Protein AF-A0A8K0KRJ8-F1 (afdb_monomer)

Nearest PDB structures (foldseek):
  1en7-assembly1_B  TM=8.004E-01  e=6.376E-01  Tequatrovirus T4
  2qnf-assembly1_B  TM=7.950E-01  e=1.538E+00  Tequatrovirus T4
  2ld7-assembly1_A  TM=7.366E-01  e=4.775E+00  Mus musculus
  3jbo-assembly1_Z  TM=3.673E-01  e=5.415E+00  Plasmodium falciparum 3D7

Organism: Ladona fulva (NCBI:txid123851)

Sequence (152 aa):
MGHTTLKLWQDCYIKSSKQAMLEGLSIDLKRPTGRGPRFVILSAGSDQGFVENARLVYPAKKHTDGDLRNGLNPNFHPTSRKTVFIMDNASYHSGKPEKIPISSSKKEEIKIWLTSKGIEYPEKSLKIKLIKINDSVWSKYTTYEVDEKANE

Secondary structure (DSSP, 8-state):
-----------SS---HHHHHHTTPPP------S-S--EEEE--EETTEEPTT--EEEEPPTT-TTHHHHH--GGGSPPSS---------TTT---SS----TTS-HHHHHHHHHHTT----TT--HHHHHHHHHHHHHHH---HHHHHHH-

Structure (mmCIF, N/CA/C/O backbone):
data_AF-A0A8K0KRJ8-F1
#
_entry.id   AF-A0A8K0KRJ8-F1
#
loop_
_atom_site.group_PDB
_atom_site.id
_atom_site.type_symbol
_atom_site.label_atom_id
_atom_site.label_alt_id
_atom_site.label_comp_id
_atom_site.label_asym_id
_atom_site.label_entity_id
_atom_site.label_seq_id
_atom_site.pdbx_PDB_ins_code
_atom_site.Cartn_x
_atom_site.Cartn_y
_atom_site.Cartn_z
_atom_site.occupancy
_atom_site.B_iso_or_equiv
_atom_site.auth_seq_id
_atom_site.auth_comp_id
_atom_site.auth_asym_id
_atom_site.auth_atom_id
_atom_site.pdbx_PDB_model_num
ATOM 1 N N . MET A 1 1 ? 19.271 5.702 10.538 1.00 33.78 1 MET A N 1
ATOM 2 C CA . MET A 1 1 ? 19.499 4.242 10.501 1.00 33.78 1 MET A CA 1
ATOM 3 C C . MET A 1 1 ? 18.215 3.590 10.021 1.00 33.78 1 MET A C 1
ATOM 5 O O . MET A 1 1 ? 17.180 3.879 10.598 1.00 33.78 1 MET A O 1
ATOM 9 N N . GLY A 1 2 ? 18.253 2.805 8.945 1.00 32.72 2 GLY A N 1
ATOM 10 C CA . GLY A 1 2 ? 17.089 2.076 8.437 1.00 32.72 2 GLY A CA 1
ATOM 11 C C . GLY A 1 2 ? 17.508 0.646 8.134 1.00 32.72 2 GLY A C 1
ATOM 12 O O . GLY A 1 2 ? 18.305 0.423 7.227 1.00 32.72 2 GLY A O 1
ATOM 13 N N . HIS A 1 3 ? 17.035 -0.299 8.942 1.00 41.41 3 HIS A N 1
ATOM 14 C CA . HIS A 1 3 ? 17.172 -1.725 8.674 1.00 41.41 3 HIS A CA 1
ATOM 15 C C . HIS A 1 3 ? 16.084 -2.127 7.678 1.00 41.41 3 HIS A C 1
ATOM 17 O O . HIS A 1 3 ? 14.910 -2.165 8.035 1.00 41.41 3 HIS A O 1
ATOM 23 N N . THR A 1 4 ? 16.464 -2.429 6.437 1.00 38.03 4 THR A N 1
ATOM 24 C CA . THR A 1 4 ? 15.580 -3.123 5.493 1.00 38.03 4 THR A CA 1
ATOM 25 C C . THR A 1 4 ? 15.857 -4.621 5.585 1.00 38.03 4 THR A C 1
ATOM 27 O O . THR A 1 4 ? 17.013 -5.052 5.545 1.00 38.03 4 THR A O 1
ATOM 30 N N . THR A 1 5 ? 14.795 -5.403 5.752 1.00 45.59 5 THR A N 1
ATOM 31 C CA . THR A 1 5 ? 14.808 -6.861 5.868 1.00 45.59 5 THR A CA 1
ATOM 32 C C . THR A 1 5 ? 15.290 -7.513 4.569 1.00 45.59 5 THR A C 1
ATOM 34 O O . THR A 1 5 ? 14.828 -7.217 3.471 1.00 45.59 5 THR A O 1
ATOM 37 N N . LEU A 1 6 ? 16.282 -8.388 4.717 1.00 44.59 6 LEU A N 1
ATOM 38 C CA . LEU A 1 6 ? 16.973 -9.121 3.661 1.00 44.59 6 LEU A CA 1
ATOM 39 C C . LEU A 1 6 ? 16.097 -10.259 3.119 1.00 44.59 6 LEU A C 1
ATOM 41 O O . LEU A 1 6 ? 16.009 -11.318 3.733 1.00 44.59 6 LEU A O 1
ATOM 45 N N . LYS A 1 7 ? 15.511 -10.074 1.939 1.00 45.53 7 LYS A N 1
ATOM 46 C CA . LYS A 1 7 ? 15.253 -11.179 1.010 1.00 45.53 7 LYS A CA 1
ATOM 47 C C . LYS A 1 7 ? 15.824 -10.768 -0.338 1.00 45.53 7 LYS A C 1
ATOM 49 O O . LYS A 1 7 ? 15.221 -9.984 -1.058 1.00 45.53 7 LYS A O 1
ATOM 54 N N . LEU A 1 8 ? 17.038 -11.230 -0.613 1.00 50.31 8 LEU A N 1
ATOM 55 C CA . LEU A 1 8 ? 17.686 -11.096 -1.910 1.00 50.31 8 LEU A CA 1
ATOM 56 C C . LEU A 1 8 ? 17.826 -12.495 -2.489 1.00 50.31 8 LEU A C 1
ATOM 58 O O . LEU A 1 8 ? 18.148 -13.436 -1.763 1.00 50.31 8 LEU A O 1
ATOM 62 N N . TRP A 1 9 ? 17.584 -12.612 -3.788 1.00 50.22 9 TRP A N 1
ATOM 63 C CA . TRP A 1 9 ? 18.088 -13.741 -4.545 1.00 50.22 9 TRP A CA 1
ATOM 64 C C . TRP A 1 9 ? 19.614 -13.622 -4.542 1.00 50.22 9 TRP A C 1
ATOM 66 O O . TRP A 1 9 ? 20.156 -12.579 -4.905 1.00 50.22 9 TRP A O 1
ATOM 76 N N . GLN A 1 10 ? 20.283 -14.636 -4.008 1.00 53.56 10 GLN A N 1
ATOM 77 C CA . GLN A 1 10 ? 21.733 -14.725 -3.968 1.00 53.56 10 GLN A CA 1
ATOM 78 C C . GLN A 1 10 ? 22.109 -15.902 -4.854 1.00 53.56 10 GLN A C 1
ATOM 80 O O . GLN A 1 10 ? 21.656 -17.019 -4.597 1.00 53.56 10 GLN A O 1
ATOM 85 N N . ASP A 1 11 ? 22.900 -15.647 -5.893 1.00 57.34 11 ASP A N 1
ATOM 86 C CA . ASP A 1 11 ? 23.466 -16.724 -6.690 1.00 57.34 11 ASP A CA 1
ATOM 87 C C . ASP A 1 11 ? 24.400 -17.564 -5.801 1.00 57.34 11 ASP A C 1
ATOM 89 O O . ASP A 1 11 ? 25.371 -17.062 -5.228 1.00 57.34 11 ASP A O 1
ATOM 93 N N . CYS A 1 12 ? 24.066 -18.844 -5.636 1.00 65.56 12 CYS A N 1
ATOM 94 C CA . CYS A 1 12 ? 24.835 -19.799 -4.840 1.00 65.56 12 CYS A CA 1
ATOM 95 C C . CYS A 1 12 ? 25.853 -20.588 -5.680 1.00 65.56 12 CYS A C 1
ATOM 97 O O . CYS A 1 12 ? 26.630 -21.361 -5.113 1.00 65.56 12 CYS A O 1
ATOM 99 N N . TYR A 1 13 ? 25.839 -20.444 -7.009 1.00 68.38 13 TYR A N 1
ATOM 100 C CA . TYR A 1 13 ? 26.690 -21.216 -7.914 1.00 68.38 13 TYR A CA 1
ATOM 101 C C . TYR A 1 13 ? 28.080 -20.596 -8.074 1.00 68.38 13 TYR A C 1
ATOM 103 O O . TYR A 1 13 ? 29.079 -21.318 -8.097 1.00 68.38 13 TYR A O 1
ATOM 111 N N . ILE A 1 14 ? 28.171 -19.266 -8.104 1.00 70.56 14 ILE A N 1
ATOM 112 C CA . ILE A 1 14 ? 29.441 -18.549 -8.250 1.00 70.56 14 ILE A CA 1
ATOM 113 C C . ILE A 1 14 ? 30.053 -18.289 -6.870 1.00 70.56 14 ILE A C 1
ATOM 115 O O . ILE A 1 14 ? 29.583 -17.453 -6.100 1.00 70.56 14 ILE A O 1
ATOM 119 N N . LYS A 1 15 ? 31.158 -18.974 -6.550 1.00 74.62 15 LYS A N 1
ATOM 120 C CA . LYS A 1 15 ? 31.776 -18.902 -5.211 1.00 74.62 15 LYS A CA 1
ATOM 121 C C . LYS A 1 15 ? 32.780 -17.763 -5.043 1.00 74.62 15 LYS A C 1
ATOM 123 O O . LYS A 1 15 ? 33.180 -17.465 -3.919 1.00 74.62 15 LYS A O 1
ATOM 128 N N . SER A 1 16 ? 33.236 -17.140 -6.132 1.00 73.38 16 SER A N 1
ATOM 129 C CA . SER A 1 16 ? 34.174 -16.012 -6.068 1.00 73.38 16 SER A CA 1
ATOM 130 C C . SER A 1 16 ? 34.213 -15.182 -7.352 1.00 73.38 16 SER A C 1
ATOM 132 O O . SER A 1 16 ? 33.942 -15.679 -8.443 1.00 73.38 16 SER A O 1
ATOM 134 N N . SER A 1 17 ? 34.675 -13.933 -7.233 1.00 67.06 17 SER A N 1
ATOM 135 C CA . SER A 1 17 ? 34.940 -13.042 -8.373 1.00 67.06 17 SER A CA 1
ATOM 136 C C . SER A 1 17 ? 35.932 -13.611 -9.380 1.00 67.06 17 SER A C 1
ATOM 138 O O . SER A 1 17 ? 35.793 -13.385 -10.577 1.00 67.06 17 SER A O 1
ATOM 140 N N . LYS A 1 18 ? 36.921 -14.373 -8.902 1.00 76.44 18 LYS A N 1
ATOM 141 C CA . LYS A 1 18 ? 37.932 -14.998 -9.757 1.00 76.44 18 LYS A CA 1
ATOM 142 C C . LYS A 1 18 ? 37.336 -16.129 -10.598 1.00 76.44 18 LYS A C 1
ATOM 144 O O . LYS A 1 18 ? 37.686 -16.247 -11.764 1.00 76.44 18 LYS A O 1
ATOM 149 N N . GLN A 1 19 ? 36.434 -16.922 -10.016 1.00 78.88 19 GLN A N 1
ATOM 150 C CA . GLN A 1 19 ? 35.730 -17.991 -10.726 1.00 78.88 19 GLN A CA 1
ATOM 151 C C . GLN A 1 19 ? 34.821 -17.418 -11.820 1.00 78.88 19 GLN A C 1
ATOM 153 O O . GLN A 1 19 ? 34.943 -17.816 -12.970 1.00 78.88 19 GLN A O 1
ATOM 158 N N . ALA A 1 20 ? 34.002 -16.416 -11.492 1.00 73.44 20 ALA A N 1
ATOM 159 C CA . ALA A 1 20 ? 33.161 -15.732 -12.475 1.00 73.44 20 ALA A CA 1
ATOM 160 C C . ALA A 1 20 ? 33.968 -15.129 -13.634 1.00 73.44 20 ALA A C 1
ATOM 162 O O . ALA A 1 20 ? 33.610 -15.316 -14.789 1.00 73.44 20 ALA A O 1
ATOM 163 N N . MET A 1 21 ? 35.096 -14.472 -13.340 1.00 73.88 21 MET A N 1
ATOM 164 C CA . MET A 1 21 ? 35.969 -13.909 -14.375 1.00 73.88 21 MET A CA 1
ATOM 165 C C . MET A 1 21 ? 36.535 -14.984 -15.315 1.00 73.88 21 MET A C 1
ATOM 167 O O . MET A 1 21 ? 36.616 -14.756 -16.518 1.00 73.88 21 MET A O 1
ATOM 171 N N . LEU A 1 22 ? 36.922 -16.146 -14.779 1.00 80.44 22 LEU A N 1
ATOM 172 C CA . LEU A 1 22 ? 37.433 -17.271 -15.570 1.00 80.44 22 LEU A CA 1
ATOM 173 C C . LEU A 1 22 ? 36.341 -17.935 -16.418 1.00 80.44 22 LEU A C 1
ATOM 175 O O . LEU A 1 22 ? 36.623 -18.383 -17.523 1.00 80.44 22 LEU A O 1
ATOM 179 N N . GLU A 1 23 ? 35.109 -17.974 -15.916 1.00 80.81 23 GLU A N 1
ATOM 180 C CA . GLU A 1 23 ? 33.947 -18.541 -16.609 1.00 80.81 23 GLU A CA 1
ATOM 181 C C . GLU A 1 23 ? 33.261 -17.530 -17.554 1.00 80.81 23 GLU A C 1
ATOM 183 O O . GLU A 1 23 ? 32.262 -17.855 -18.189 1.00 80.81 23 GLU A O 1
ATOM 188 N N . GLY A 1 24 ? 33.790 -16.303 -17.674 1.00 71.25 24 GLY A N 1
ATOM 189 C CA . GLY A 1 24 ? 33.217 -15.245 -18.517 1.00 71.25 24 GLY A CA 1
ATOM 190 C C . GLY A 1 24 ? 31.881 -14.692 -18.007 1.00 71.25 24 GLY A C 1
ATOM 191 O O . GLY A 1 24 ? 31.149 -14.045 -18.753 1.00 71.25 24 GLY A O 1
ATOM 192 N N . LEU A 1 25 ? 31.555 -14.943 -16.740 1.00 67.38 25 LEU A N 1
ATOM 193 C CA . LEU A 1 25 ? 30.330 -14.511 -16.082 1.00 67.38 25 LEU A CA 1
ATOM 194 C C . LEU A 1 25 ? 30.553 -13.155 -15.404 1.00 67.38 25 LEU A C 1
ATOM 196 O O . LEU A 1 25 ? 31.585 -12.908 -14.774 1.00 67.38 25 LEU A O 1
ATOM 200 N N . SER A 1 26 ? 29.573 -12.257 -15.486 1.00 60.75 26 SER A N 1
ATOM 201 C CA . SER A 1 26 ? 29.592 -11.048 -14.664 1.00 60.75 26 SER A CA 1
ATOM 202 C C . SER A 1 26 ? 29.238 -11.421 -13.229 1.00 60.75 26 SER A C 1
ATOM 204 O O . SER A 1 26 ? 28.156 -11.950 -12.987 1.00 60.75 26 SER A O 1
ATOM 206 N N . ILE A 1 27 ? 30.109 -11.111 -12.267 1.00 59.66 27 ILE A N 1
ATOM 207 C CA . ILE A 1 27 ? 29.681 -11.095 -10.867 1.00 59.66 27 ILE A CA 1
ATOM 208 C C . ILE A 1 27 ? 28.605 -10.036 -10.680 1.00 59.66 27 ILE A C 1
ATOM 210 O O . ILE A 1 27 ? 28.734 -8.924 -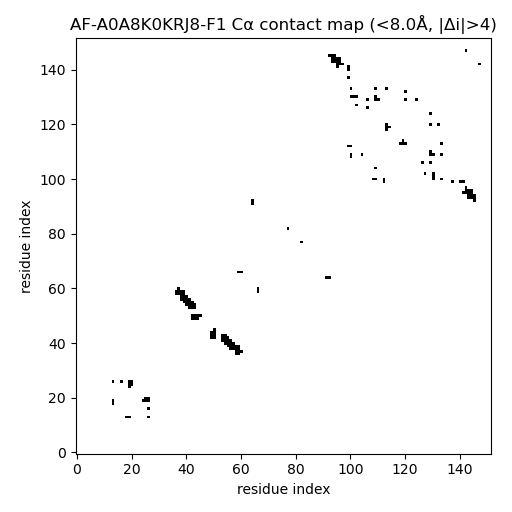11.200 1.00 59.66 27 ILE A O 1
ATOM 214 N N . ASP A 1 28 ? 27.568 -10.398 -9.932 1.00 56.62 28 ASP A N 1
ATOM 215 C CA . ASP A 1 28 ? 26.448 -9.520 -9.630 1.00 56.62 28 ASP A CA 1
ATOM 216 C C . ASP A 1 28 ? 26.898 -8.116 -9.212 1.00 56.62 28 ASP A C 1
ATOM 218 O O . 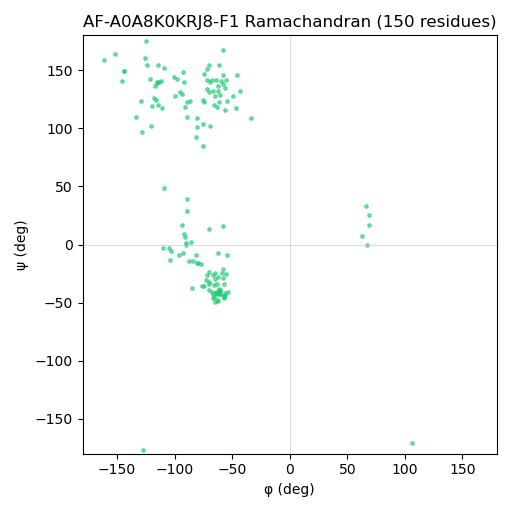ASP A 1 28 ? 27.920 -7.903 -8.543 1.00 56.62 28 ASP A O 1
ATOM 222 N N . LEU A 1 29 ? 26.081 -7.139 -9.603 1.00 53.91 2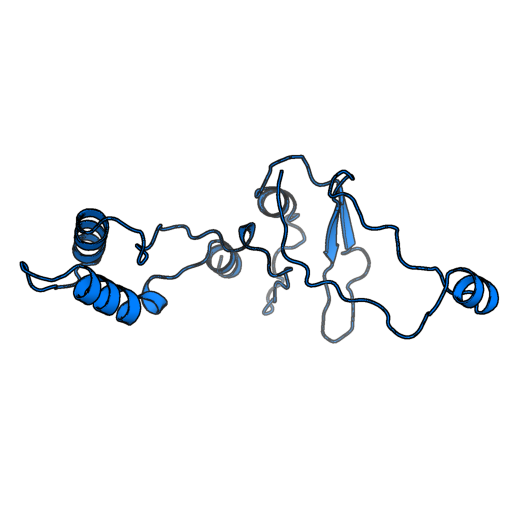9 LEU A N 1
ATOM 223 C CA . LEU A 1 29 ? 26.237 -5.740 -9.230 1.00 53.91 29 LEU A CA 1
ATOM 224 C C . LEU A 1 29 ? 26.438 -5.622 -7.712 1.00 53.91 29 LEU A C 1
ATOM 226 O O . LEU A 1 29 ? 25.637 -6.123 -6.919 1.00 53.91 29 LEU A O 1
ATOM 230 N N . LYS A 1 30 ? 27.501 -4.911 -7.301 1.00 54.53 30 LYS A N 1
ATOM 231 C CA . LYS A 1 30 ? 27.726 -4.522 -5.898 1.00 54.53 30 LYS A CA 1
ATOM 232 C C . LYS A 1 30 ? 26.409 -4.036 -5.301 1.00 54.53 30 LYS A C 1
ATOM 234 O O . LYS A 1 30 ? 25.761 -3.179 -5.902 1.00 54.53 30 LYS A O 1
ATOM 239 N N . ARG A 1 31 ? 26.069 -4.546 -4.108 1.00 53.88 31 ARG A N 1
ATOM 240 C CA . ARG A 1 31 ? 24.868 -4.192 -3.335 1.00 53.88 31 ARG A CA 1
ATOM 241 C C . ARG A 1 31 ? 24.518 -2.714 -3.553 1.00 53.88 31 ARG A C 1
ATOM 243 O O . ARG A 1 31 ? 25.248 -1.856 -3.042 1.00 53.88 31 ARG A O 1
ATOM 250 N N . PRO A 1 32 ? 23.435 -2.390 -4.277 1.00 52.72 32 PRO A N 1
ATOM 251 C CA . PRO A 1 32 ? 23.047 -1.005 -4.434 1.00 52.72 32 PRO A CA 1
ATOM 252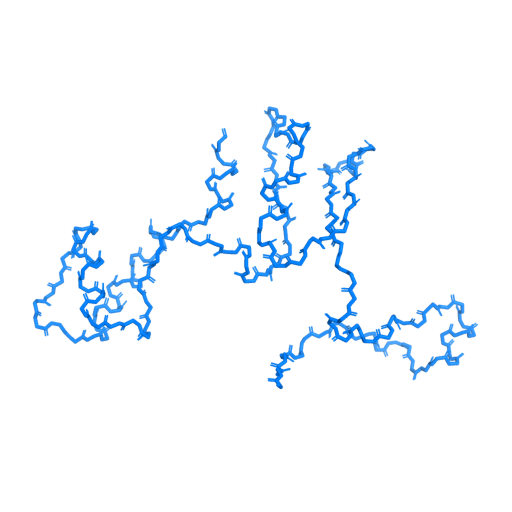 C C . PRO A 1 32 ? 22.733 -0.469 -3.039 1.00 52.72 32 PRO A C 1
ATOM 254 O O . PRO A 1 32 ? 21.902 -1.007 -2.311 1.00 52.72 32 PRO A O 1
ATOM 257 N N . THR A 1 33 ? 23.422 0.591 -2.627 1.00 53.06 33 THR A N 1
ATOM 258 C CA . THR A 1 33 ? 23.317 1.188 -1.282 1.00 53.06 33 THR A CA 1
ATOM 259 C C . THR A 1 33 ? 21.976 1.901 -1.045 1.00 53.06 33 THR A C 1
ATOM 261 O O . THR A 1 33 ? 21.846 2.695 -0.116 1.00 53.06 33 THR A O 1
ATOM 264 N N . GLY A 1 34 ? 20.987 1.682 -1.921 1.00 55.00 34 GLY A N 1
ATOM 265 C CA . GLY A 1 34 ? 19.758 2.469 -2.035 1.00 55.00 34 GLY A CA 1
ATOM 266 C C . GLY A 1 34 ? 19.983 3.904 -2.534 1.00 55.00 34 GLY A C 1
ATOM 267 O O . GLY A 1 34 ? 19.015 4.653 -2.670 1.00 55.00 34 GLY A O 1
ATOM 268 N N . ARG A 1 35 ? 21.242 4.289 -2.806 1.00 57.28 35 ARG A N 1
ATOM 269 C CA . ARG A 1 35 ? 21.689 5.636 -3.201 1.00 57.28 35 ARG A CA 1
ATOM 270 C C . ARG A 1 35 ? 22.132 5.690 -4.669 1.00 57.28 35 ARG A C 1
ATOM 272 O O . ARG A 1 35 ? 23.213 6.178 -4.974 1.00 57.28 35 ARG A O 1
ATOM 279 N N . GLY A 1 36 ? 21.312 5.157 -5.566 1.00 63.81 36 GLY A N 1
ATOM 280 C CA . GLY A 1 36 ? 21.494 5.286 -7.013 1.00 63.81 36 GLY A CA 1
ATOM 281 C C . GLY A 1 36 ? 20.233 5.850 -7.667 1.00 63.81 36 GLY A C 1
ATOM 282 O O . GLY A 1 36 ? 19.164 5.806 -7.044 1.00 63.81 36 GLY A O 1
ATOM 283 N N . PRO A 1 37 ? 20.334 6.395 -8.891 1.00 66.75 37 PRO A N 1
ATOM 284 C CA . PRO A 1 37 ? 19.152 6.705 -9.683 1.00 66.75 37 PRO A CA 1
ATOM 285 C C . PRO A 1 37 ? 18.316 5.430 -9.851 1.00 66.75 37 PRO A C 1
ATOM 287 O O . PRO A 1 37 ? 18.851 4.351 -10.101 1.00 66.75 37 PRO A O 1
ATOM 290 N N . ARG A 1 38 ? 17.004 5.551 -9.656 1.00 72.88 38 ARG A N 1
ATOM 291 C CA . ARG A 1 38 ? 16.045 4.482 -9.949 1.00 72.88 38 ARG A CA 1
ATOM 292 C C . ARG A 1 38 ? 15.538 4.692 -11.369 1.00 72.88 38 ARG A C 1
ATOM 294 O O . ARG A 1 38 ? 15.450 5.834 -11.807 1.00 72.88 38 ARG A O 1
ATOM 301 N N . PHE A 1 39 ? 15.205 3.617 -12.067 1.00 75.94 39 PHE A N 1
ATOM 302 C CA . PHE A 1 39 ? 14.587 3.673 -13.389 1.00 75.94 39 PHE A CA 1
ATOM 303 C C . PHE A 1 39 ? 13.253 2.944 -13.341 1.00 75.94 39 PHE A C 1
ATOM 305 O O . PHE A 1 39 ? 13.140 1.917 -12.673 1.00 75.94 39 PHE A O 1
ATOM 312 N N . VAL A 1 40 ? 12.267 3.475 -14.053 1.00 74.62 40 VAL A N 1
ATOM 313 C CA . VAL A 1 40 ? 11.026 2.771 -14.360 1.00 74.62 40 VAL A CA 1
ATOM 314 C C . VAL A 1 40 ? 11.195 2.137 -15.732 1.00 74.62 40 VAL A C 1
ATOM 316 O O . VAL A 1 40 ? 11.646 2.793 -16.673 1.00 74.62 40 VAL A O 1
ATOM 319 N N . ILE A 1 41 ? 10.864 0.853 -15.826 1.00 78.88 41 ILE A N 1
ATOM 320 C CA . ILE A 1 41 ? 10.864 0.092 -17.072 1.00 78.88 41 ILE A CA 1
ATOM 321 C C . ILE A 1 41 ? 9.437 -0.398 -17.289 1.00 78.88 41 ILE A C 1
ATOM 323 O O . ILE A 1 41 ? 8.911 -1.144 -16.470 1.00 78.88 41 ILE A O 1
ATOM 327 N N . LEU A 1 42 ? 8.831 0.011 -18.398 1.00 78.44 42 LEU A N 1
ATOM 328 C CA . LEU A 1 42 ? 7.534 -0.464 -18.863 1.00 78.44 42 LEU A CA 1
ATOM 329 C C . LEU A 1 42 ? 7.735 -1.195 -20.192 1.00 78.44 42 LEU A C 1
ATOM 331 O O . LEU A 1 42 ? 8.540 -0.788 -21.031 1.00 78.44 42 LEU A O 1
ATOM 335 N N . SER A 1 43 ? 7.044 -2.310 -20.382 1.00 79.69 43 SER A N 1
ATOM 336 C CA . SER A 1 43 ? 7.059 -3.077 -21.629 1.00 79.69 43 SER A CA 1
ATOM 337 C C . SER A 1 43 ? 5.679 -3.683 -21.851 1.00 79.69 43 SER A C 1
ATOM 339 O O . SER A 1 43 ? 5.051 -4.124 -20.892 1.00 79.69 43 SER A O 1
ATOM 341 N N . ALA A 1 44 ? 5.212 -3.705 -23.098 1.00 78.25 44 ALA A N 1
ATOM 342 C CA . ALA A 1 44 ? 4.006 -4.436 -23.479 1.00 78.25 44 ALA A CA 1
ATOM 343 C C . ALA A 1 44 ? 4.383 -5.788 -24.086 1.00 78.25 44 ALA A C 1
ATOM 345 O O . ALA A 1 44 ? 5.355 -5.885 -24.837 1.00 78.25 44 ALA A O 1
ATOM 346 N N . GLY A 1 45 ? 3.597 -6.820 -23.799 1.00 77.38 45 GLY A N 1
ATOM 347 C CA . GLY A 1 45 ? 3.769 -8.143 -24.385 1.00 77.38 45 GLY A CA 1
ATOM 348 C C . GLY A 1 45 ? 2.455 -8.905 -24.471 1.00 77.38 45 GLY A C 1
ATOM 349 O O . GLY A 1 45 ? 1.466 -8.544 -23.835 1.00 77.38 45 GLY A O 1
ATOM 350 N N . SER A 1 46 ? 2.466 -9.952 -25.284 1.00 78.00 46 SER A N 1
ATOM 351 C CA . SER A 1 46 ? 1.384 -10.919 -25.457 1.00 78.00 46 SER A CA 1
ATOM 352 C C . SER A 1 46 ? 1.924 -12.340 -25.270 1.00 78.00 46 SER A C 1
ATOM 354 O O . SER A 1 46 ? 3.108 -12.536 -24.990 1.00 78.00 46 SER A O 1
ATOM 356 N N . ASP A 1 47 ? 1.070 -13.338 -25.469 1.00 79.69 47 ASP A N 1
ATOM 357 C CA . ASP A 1 47 ? 1.465 -14.744 -25.584 1.00 79.69 47 ASP A CA 1
ATOM 358 C C . ASP A 1 47 ? 2.478 -14.996 -26.720 1.00 79.69 47 ASP A C 1
ATOM 360 O O . ASP A 1 47 ? 3.228 -15.965 -26.665 1.00 79.69 47 ASP A O 1
ATOM 364 N N . GLN A 1 48 ? 2.551 -14.095 -27.706 1.00 78.88 48 GLN A N 1
ATOM 365 C CA . GLN A 1 48 ? 3.502 -14.139 -28.823 1.00 78.88 48 GLN A CA 1
ATOM 366 C C . GLN A 1 48 ? 4.818 -13.382 -28.551 1.00 78.88 48 GLN A C 1
ATOM 368 O O . GLN A 1 48 ? 5.650 -13.240 -29.445 1.00 78.88 48 GLN A O 1
ATOM 373 N N . GLY A 1 49 ? 5.025 -12.888 -27.326 1.00 79.25 49 GLY A N 1
ATOM 374 C CA . GLY A 1 49 ? 6.228 -12.154 -26.925 1.00 79.25 49 GLY A CA 1
ATOM 375 C C . GLY A 1 49 ? 6.017 -10.646 -26.766 1.00 79.25 49 GLY A C 1
ATOM 376 O O . GLY A 1 49 ? 4.888 -10.147 -26.748 1.00 79.25 49 GLY A O 1
ATOM 377 N N . PHE A 1 50 ? 7.120 -9.914 -26.586 1.00 79.62 50 PHE A N 1
ATOM 378 C CA . PHE A 1 50 ? 7.098 -8.463 -26.380 1.00 79.62 50 PHE A CA 1
ATOM 379 C C . PHE A 1 50 ? 6.747 -7.712 -27.664 1.00 79.62 50 PHE A C 1
ATOM 381 O O . PHE A 1 50 ? 7.211 -8.056 -28.748 1.00 79.62 50 PHE A O 1
ATOM 388 N N . VAL A 1 51 ? 5.958 -6.649 -27.522 1.00 79.81 51 VAL A N 1
ATOM 389 C CA . VAL A 1 51 ? 5.617 -5.760 -28.631 1.00 79.81 51 VAL A CA 1
ATOM 390 C C . VAL A 1 51 ? 6.822 -4.878 -28.944 1.00 79.81 51 VAL A C 1
ATOM 392 O O . VAL A 1 51 ? 7.352 -4.178 -28.074 1.00 79.81 51 VAL A O 1
ATOM 395 N N . GLU A 1 52 ? 7.262 -4.915 -30.197 1.00 74.94 52 GLU A N 1
ATOM 396 C CA . GLU A 1 52 ? 8.357 -4.082 -30.677 1.00 74.94 52 GLU A CA 1
ATOM 397 C C . GLU A 1 52 ? 8.014 -2.592 -30.506 1.00 74.94 52 GLU A C 1
ATOM 399 O O . GLU A 1 52 ? 6.871 -2.177 -30.688 1.00 74.94 52 GLU A O 1
ATOM 404 N N . ASN A 1 53 ? 8.995 -1.778 -30.108 1.00 74.31 53 ASN A N 1
ATOM 405 C CA . ASN A 1 53 ? 8.837 -0.345 -29.809 1.00 74.31 53 ASN A CA 1
ATOM 406 C C . ASN A 1 53 ? 7.889 0.011 -28.643 1.00 74.31 53 ASN A C 1
ATOM 408 O O . ASN A 1 53 ? 7.674 1.191 -28.377 1.00 74.31 53 ASN A O 1
ATOM 412 N N . ALA A 1 54 ? 7.383 -0.967 -27.885 1.00 72.75 54 ALA A N 1
ATOM 413 C CA . ALA A 1 54 ? 6.557 -0.719 -26.698 1.00 72.75 54 ALA A CA 1
ATOM 414 C C . ALA A 1 54 ? 7.363 -0.645 -25.387 1.00 72.75 54 ALA A C 1
ATOM 416 O O . ALA A 1 54 ? 6.792 -0.647 -24.297 1.00 72.75 54 ALA A O 1
ATOM 417 N N . ARG A 1 55 ? 8.699 -0.614 -25.457 1.00 79.81 55 ARG A N 1
ATOM 418 C CA . ARG A 1 55 ? 9.556 -0.481 -24.276 1.00 79.81 55 ARG A CA 1
ATOM 419 C C . ARG A 1 55 ? 9.763 0.990 -23.934 1.00 79.81 55 ARG A C 1
ATOM 421 O O . ARG A 1 55 ? 10.310 1.742 -24.734 1.00 79.81 55 ARG A O 1
ATOM 428 N N . LEU A 1 56 ? 9.416 1.368 -22.710 1.00 76.56 56 LEU A N 1
ATOM 429 C CA . LEU A 1 56 ? 9.660 2.697 -22.162 1.00 76.56 56 LEU A CA 1
ATOM 430 C C . LEU A 1 56 ? 10.580 2.582 -20.942 1.00 76.56 56 LEU A C 1
ATOM 432 O O . LEU A 1 56 ? 10.302 1.827 -20.013 1.00 76.56 56 LEU A O 1
ATOM 436 N N . VAL A 1 57 ? 11.690 3.321 -20.952 1.00 81.12 57 VAL A N 1
ATOM 437 C CA . VAL A 1 57 ? 12.648 3.375 -19.839 1.00 81.12 57 VAL A CA 1
ATOM 438 C C . VAL A 1 57 ? 12.916 4.830 -19.501 1.00 81.12 57 VAL A C 1
ATOM 440 O O . VAL A 1 57 ? 13.344 5.591 -20.365 1.00 81.12 57 VAL A O 1
ATOM 443 N N . TYR A 1 58 ? 12.689 5.222 -18.252 1.00 76.12 58 TYR A N 1
ATOM 444 C CA . TYR A 1 58 ? 12.944 6.588 -17.799 1.00 76.12 58 TYR A CA 1
ATOM 445 C C . TYR A 1 58 ? 13.458 6.614 -16.357 1.00 76.12 58 TYR A C 1
ATOM 447 O O . TYR A 1 58 ? 13.138 5.722 -15.568 1.00 76.12 58 TYR A O 1
ATOM 455 N N . PRO A 1 59 ? 14.291 7.606 -15.991 1.00 74.56 59 PRO A N 1
ATOM 456 C CA . PRO A 1 59 ? 14.726 7.773 -14.612 1.00 74.56 59 PRO A CA 1
ATOM 457 C C . PRO A 1 59 ? 13.530 8.162 -13.734 1.00 74.56 59 PRO A C 1
ATOM 459 O O . PRO A 1 59 ? 12.785 9.085 -14.060 1.00 74.56 59 PRO A O 1
ATOM 462 N N . ALA A 1 60 ? 13.371 7.481 -12.603 1.00 69.88 60 ALA A N 1
ATOM 463 C CA . ALA A 1 60 ? 12.368 7.813 -11.604 1.00 69.88 60 ALA A CA 1
ATOM 464 C C . ALA A 1 60 ? 12.759 9.108 -10.878 1.00 69.88 60 ALA A C 1
ATOM 466 O O . ALA A 1 60 ? 13.906 9.283 -10.440 1.00 69.88 60 ALA A O 1
ATOM 467 N N . LYS A 1 61 ? 11.801 10.016 -10.715 1.00 67.06 61 LYS A N 1
ATOM 468 C CA . LYS A 1 61 ? 11.966 11.243 -9.941 1.00 67.06 61 LYS A CA 1
ATOM 469 C C . LYS A 1 61 ? 11.956 10.905 -8.447 1.00 67.06 61 LYS A C 1
ATOM 471 O O . LYS A 1 61 ? 11.313 9.964 -7.982 1.00 67.06 61 LYS A O 1
ATOM 476 N N . LYS A 1 62 ? 12.726 11.655 -7.649 1.00 53.06 62 LYS A N 1
ATOM 477 C CA . LYS A 1 62 ? 12.760 11.460 -6.189 1.00 53.06 62 LYS A CA 1
ATOM 478 C C . LYS A 1 62 ? 11.351 11.690 -5.614 1.00 53.06 62 LYS A C 1
ATOM 480 O O . LYS A 1 62 ? 10.767 12.739 -5.854 1.00 53.06 62 LYS A O 1
ATOM 485 N N . HIS A 1 63 ? 10.862 10.741 -4.814 1.00 48.09 63 HIS A N 1
ATOM 486 C CA . HIS A 1 63 ? 9.654 10.859 -3.978 1.00 48.09 63 HIS A CA 1
ATOM 487 C C . HIS A 1 63 ? 8.303 11.000 -4.691 1.00 48.09 63 HIS A C 1
ATOM 489 O O . HIS A 1 63 ? 7.403 11.636 -4.152 1.00 48.09 63 HIS A O 1
ATOM 495 N N . THR A 1 64 ? 8.109 10.394 -5.859 1.00 45.41 64 THR A N 1
ATOM 496 C CA . THR A 1 64 ? 6.777 10.371 -6.477 1.00 45.41 64 THR A CA 1
ATOM 497 C C . THR A 1 64 ? 6.295 8.941 -6.687 1.00 45.41 64 THR A C 1
ATOM 499 O O . THR A 1 64 ? 6.622 8.297 -7.675 1.00 45.41 64 THR A O 1
ATOM 502 N N . ASP A 1 65 ? 5.400 8.496 -5.798 1.00 46.75 65 ASP A N 1
ATOM 503 C CA . ASP A 1 65 ? 4.475 7.370 -6.033 1.00 46.75 65 ASP A CA 1
ATOM 504 C C . ASP A 1 65 ? 3.632 7.574 -7.322 1.00 46.75 65 ASP A C 1
ATOM 506 O O . ASP A 1 65 ? 2.940 6.675 -7.793 1.00 46.75 65 ASP A O 1
ATOM 510 N N . GLY A 1 66 ? 3.699 8.770 -7.923 1.00 44.31 66 GLY A N 1
ATOM 511 C CA . GLY A 1 66 ? 3.012 9.177 -9.145 1.00 44.31 66 GLY A CA 1
ATOM 512 C C . GLY A 1 66 ? 3.752 8.950 -10.469 1.00 44.31 66 GLY A C 1
ATOM 513 O O . GLY A 1 66 ? 3.194 9.303 -11.505 1.00 44.31 66 GLY A O 1
ATOM 514 N N . ASP A 1 67 ? 4.956 8.373 -10.497 1.00 48.41 67 ASP A N 1
ATOM 515 C CA . ASP A 1 67 ? 5.696 8.238 -11.768 1.00 48.41 67 ASP A CA 1
ATOM 516 C C . ASP A 1 67 ? 5.097 7.194 -12.725 1.00 48.41 67 ASP A C 1
ATOM 518 O O . ASP A 1 67 ? 5.210 7.352 -13.940 1.00 48.41 67 ASP A O 1
ATOM 522 N N . LEU A 1 68 ? 4.387 6.181 -12.217 1.00 49.97 68 LEU A N 1
ATOM 523 C CA . LEU A 1 68 ? 3.525 5.325 -13.048 1.00 49.97 68 LEU A CA 1
ATOM 524 C C . LEU A 1 68 ? 2.220 6.029 -13.431 1.00 49.97 68 LEU A C 1
ATOM 526 O O . LEU A 1 68 ? 1.743 5.873 -14.550 1.00 49.97 68 LEU A O 1
ATOM 530 N N . ARG A 1 69 ? 1.662 6.848 -12.527 1.00 48.81 69 ARG A N 1
ATOM 531 C CA . ARG A 1 69 ? 0.402 7.574 -12.762 1.00 48.81 69 ARG A CA 1
ATOM 532 C C . ARG A 1 69 ? 0.504 8.569 -13.921 1.00 48.81 69 ARG A C 1
ATOM 534 O O . ARG A 1 69 ? -0.485 8.752 -14.617 1.00 48.81 69 ARG A O 1
ATOM 541 N N . ASN A 1 70 ? 1.673 9.181 -14.116 1.00 48.94 70 ASN A N 1
ATOM 542 C CA . ASN A 1 70 ? 1.907 10.201 -15.145 1.00 48.94 70 ASN A CA 1
ATOM 543 C C . ASN A 1 70 ? 2.692 9.683 -16.364 1.00 48.94 70 ASN A C 1
ATOM 545 O O . ASN A 1 70 ? 2.789 10.389 -17.364 1.00 48.94 70 ASN A O 1
ATOM 549 N N . GLY A 1 71 ? 3.309 8.500 -16.263 1.00 47.12 71 GLY A N 1
ATOM 550 C CA . GLY A 1 71 ? 4.190 7.934 -17.292 1.00 47.12 71 GLY A CA 1
ATOM 551 C C . GL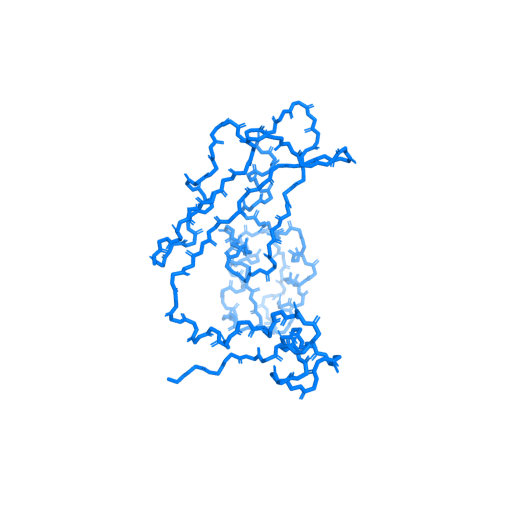Y A 1 71 ? 3.514 6.945 -18.243 1.00 47.12 71 GLY A C 1
ATOM 552 O O . GLY A 1 71 ? 4.122 6.551 -19.239 1.00 47.12 71 GLY A O 1
ATOM 553 N N . LEU A 1 72 ? 2.272 6.538 -17.960 1.00 52.88 72 LEU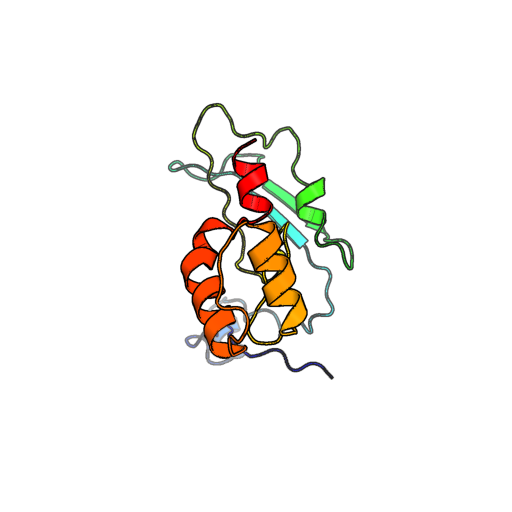 A N 1
ATOM 554 C CA . LEU A 1 72 ? 1.479 5.755 -18.903 1.00 52.88 72 LEU A CA 1
ATOM 555 C C . LEU A 1 72 ? 1.115 6.655 -20.084 1.00 52.88 72 LEU A C 1
ATOM 557 O O . LEU A 1 72 ? 0.241 7.515 -19.996 1.00 52.88 72 LEU A O 1
ATOM 561 N N . ASN A 1 73 ? 1.832 6.477 -21.192 1.00 50.19 73 ASN A N 1
ATOM 562 C CA . ASN A 1 73 ? 1.472 7.112 -22.449 1.00 50.19 73 ASN A CA 1
ATOM 563 C C . ASN A 1 73 ? 0.025 6.734 -22.811 1.00 50.19 73 ASN A C 1
ATOM 565 O O . ASN A 1 73 ? -0.329 5.563 -22.705 1.00 50.19 73 ASN A O 1
ATOM 569 N N . PRO A 1 74 ? -0.780 7.651 -23.365 1.00 49.31 74 PRO A N 1
ATOM 570 C CA . PRO A 1 74 ? -2.094 7.318 -23.920 1.00 49.31 74 PRO A CA 1
ATOM 571 C C . PRO A 1 74 ? -2.020 6.328 -25.103 1.00 49.31 74 PRO A C 1
ATOM 573 O O . PRO A 1 74 ? -3.034 5.814 -25.553 1.00 49.31 74 PRO A O 1
ATOM 576 N N . ASN A 1 75 ? -0.833 5.992 -25.608 1.00 47.56 75 ASN A N 1
ATOM 577 C CA . ASN A 1 75 ? -0.659 4.904 -26.580 1.00 47.56 75 ASN A CA 1
ATOM 578 C C . ASN A 1 75 ? -0.603 3.510 -25.925 1.00 47.56 75 ASN A C 1
ATOM 580 O O . ASN A 1 75 ? -0.620 2.504 -26.625 1.00 47.56 75 ASN A O 1
ATOM 584 N N . PHE A 1 76 ? -0.526 3.453 -24.594 1.00 52.72 76 PHE A N 1
ATOM 585 C CA . PHE A 1 76 ? -0.621 2.244 -23.775 1.00 52.72 76 PHE A CA 1
ATOM 586 C C . PHE A 1 76 ? -2.054 1.994 -23.285 1.00 52.72 76 PHE A C 1
ATOM 588 O O . PHE A 1 76 ? -2.252 1.226 -22.343 1.00 52.72 76 PHE A O 1
ATOM 595 N N . HIS A 1 77 ? -3.059 2.636 -23.893 1.00 51.47 77 HIS A N 1
ATOM 596 C CA . HIS A 1 77 ? -4.438 2.251 -23.632 1.00 51.47 77 HIS A CA 1
ATOM 597 C C . HIS A 1 77 ? -4.621 0.773 -23.986 1.00 51.47 77 HIS A C 1
ATOM 599 O O . HIS A 1 77 ? -4.110 0.323 -25.022 1.00 51.47 77 HIS A O 1
ATOM 605 N N . PRO A 1 78 ? -5.352 0.020 -23.151 1.00 50.97 78 PRO A N 1
ATOM 606 C CA . PRO A 1 78 ? -5.842 -1.286 -23.527 1.00 50.97 78 PRO A CA 1
ATOM 607 C C . PRO A 1 78 ? -6.457 -1.197 -24.918 1.00 50.97 78 PRO A C 1
ATOM 609 O O . PRO A 1 78 ? -7.417 -0.466 -25.162 1.00 50.97 78 PRO A O 1
ATOM 612 N N . THR A 1 79 ? -5.879 -1.933 -25.864 1.00 53.56 79 THR A N 1
ATOM 613 C CA . THR A 1 79 ? -6.618 -2.272 -27.078 1.00 53.56 79 THR A CA 1
ATOM 614 C C . THR A 1 79 ? -7.887 -3.016 -26.656 1.00 53.56 79 THR A C 1
ATOM 616 O O . THR A 1 79 ? -8.011 -3.442 -25.513 1.00 53.56 79 THR A O 1
ATOM 619 N N . SER A 1 80 ? -8.849 -3.200 -27.554 1.00 52.44 80 SER A N 1
ATOM 620 C CA . SER A 1 80 ? -10.157 -3.842 -27.311 1.00 52.44 80 SER A CA 1
ATOM 621 C C . SER A 1 80 ? -10.130 -5.295 -26.771 1.00 52.44 80 SER A C 1
ATOM 623 O O . SER A 1 80 ? -11.132 -6.007 -26.828 1.00 52.44 80 SER A O 1
ATOM 625 N N . ARG A 1 81 ? -8.989 -5.772 -26.263 1.00 56.31 81 ARG A N 1
ATOM 626 C CA . ARG A 1 81 ? -8.745 -7.074 -25.646 1.00 56.31 81 ARG A CA 1
ATOM 627 C C . ARG A 1 81 ? -8.402 -6.905 -24.164 1.00 56.31 81 ARG A C 1
ATOM 629 O O . ARG A 1 81 ? -7.853 -5.896 -23.747 1.00 56.31 81 ARG A O 1
ATOM 636 N N . LYS A 1 82 ? -8.674 -7.946 -23.376 1.00 62.28 82 LYS A N 1
ATOM 637 C CA . LYS A 1 82 ? -8.306 -8.015 -21.954 1.00 62.28 82 LYS A CA 1
ATOM 638 C C . LYS A 1 82 ? -6.794 -7.812 -21.786 1.00 62.28 82 LYS A C 1
ATOM 640 O O . LYS A 1 82 ? -6.015 -8.647 -22.242 1.00 62.28 82 LYS A O 1
ATOM 645 N N . THR A 1 83 ? -6.391 -6.731 -21.129 1.00 65.06 83 THR A N 1
ATOM 646 C CA . THR A 1 83 ? -4.995 -6.428 -20.787 1.00 65.06 83 THR A CA 1
ATOM 647 C C . THR A 1 83 ? -4.697 -6.784 -19.338 1.00 65.06 83 THR A C 1
ATOM 649 O O . THR A 1 83 ? -5.543 -6.605 -18.467 1.00 65.06 83 THR A O 1
ATOM 652 N N . VAL A 1 84 ? -3.481 -7.264 -19.069 1.00 67.19 84 VAL A N 1
ATOM 653 C CA . VAL A 1 84 ? -3.009 -7.578 -17.714 1.00 67.19 84 VAL A CA 1
ATOM 654 C C . VAL A 1 84 ? -1.835 -6.666 -17.383 1.00 67.19 84 VAL A C 1
ATOM 656 O O . VAL A 1 84 ? -0.839 -6.653 -18.104 1.00 67.19 84 VAL A O 1
ATOM 659 N N . PHE A 1 85 ? -1.943 -5.925 -16.282 1.00 69.75 85 PHE A N 1
ATOM 660 C CA . PHE A 1 85 ? -0.835 -5.152 -15.731 1.00 69.75 85 PHE A CA 1
ATOM 661 C C . PHE A 1 85 ? -0.055 -6.022 -14.748 1.00 69.75 85 PHE A C 1
ATOM 663 O O . PHE A 1 85 ? -0.612 -6.538 -13.782 1.00 69.75 85 PHE A O 1
ATOM 670 N N . ILE A 1 86 ? 1.241 -6.188 -14.998 1.00 69.12 86 ILE A N 1
ATOM 671 C CA . ILE A 1 86 ? 2.151 -6.899 -14.100 1.00 69.12 86 ILE A CA 1
ATOM 672 C C . ILE A 1 86 ? 3.093 -5.858 -13.511 1.00 69.12 86 ILE A C 1
ATOM 674 O O . ILE A 1 86 ? 3.838 -5.204 -14.238 1.00 69.12 86 ILE A O 1
ATOM 678 N N . MET A 1 87 ? 3.038 -5.695 -12.195 1.00 67.88 87 MET A N 1
ATOM 679 C CA . MET A 1 87 ? 3.859 -4.749 -11.444 1.00 67.88 87 MET A CA 1
ATOM 680 C C . MET A 1 87 ? 4.634 -5.497 -10.362 1.00 67.88 87 MET A C 1
ATOM 682 O O . MET A 1 87 ? 4.208 -6.566 -9.914 1.00 67.88 87 MET A O 1
ATOM 686 N N . ASP A 1 88 ? 5.776 -4.958 -9.936 1.00 65.62 88 ASP A N 1
ATOM 687 C CA . ASP A 1 88 ? 6.471 -5.495 -8.775 1.00 65.62 88 ASP A CA 1
ATOM 688 C C . ASP A 1 88 ? 5.601 -5.327 -7.521 1.00 65.62 88 ASP A C 1
ATOM 690 O O . ASP A 1 88 ? 4.886 -4.340 -7.343 1.00 65.62 88 ASP A O 1
ATOM 694 N N . ASN A 1 89 ? 5.628 -6.324 -6.636 1.00 63.78 89 ASN A N 1
ATOM 695 C CA . ASN A 1 89 ? 4.878 -6.267 -5.387 1.00 63.78 89 ASN A CA 1
ATOM 696 C C . ASN A 1 89 ? 5.587 -5.330 -4.399 1.00 63.78 89 ASN A C 1
ATOM 698 O O . ASN A 1 89 ? 6.377 -5.774 -3.562 1.00 63.78 89 ASN A O 1
ATOM 702 N N . ALA A 1 90 ? 5.317 -4.034 -4.512 1.00 58.75 90 ALA A N 1
ATOM 703 C CA . ALA A 1 90 ? 5.825 -3.024 -3.603 1.00 58.75 90 ALA A CA 1
ATOM 704 C C . ALA A 1 90 ? 4.683 -2.361 -2.830 1.00 58.75 90 ALA A C 1
ATOM 706 O O . ALA A 1 90 ? 3.630 -2.043 -3.381 1.00 58.75 90 ALA A O 1
ATOM 707 N N . SER A 1 91 ? 4.896 -2.108 -1.536 1.00 57.41 91 SER A N 1
ATOM 708 C CA . SER A 1 91 ? 3.846 -1.607 -0.637 1.00 57.41 91 SER A CA 1
ATOM 709 C C . SER A 1 91 ? 3.235 -0.273 -1.079 1.00 57.41 91 SER A C 1
ATOM 711 O O . SER A 1 91 ? 2.100 0.019 -0.721 1.00 57.41 91 SER A O 1
ATOM 713 N N . TYR A 1 92 ? 3.974 0.531 -1.849 1.00 61.22 92 TYR A N 1
ATOM 714 C CA . TYR A 1 92 ? 3.513 1.813 -2.388 1.00 61.22 92 TYR A CA 1
ATOM 715 C C . TYR A 1 92 ? 2.628 1.678 -3.641 1.00 61.22 92 TYR A C 1
ATOM 717 O O . TYR A 1 92 ? 1.909 2.613 -3.971 1.00 61.22 92 TYR A O 1
ATOM 725 N N . HIS A 1 93 ? 2.608 0.522 -4.313 1.00 57.38 93 HIS A N 1
ATOM 726 C CA . HIS A 1 93 ? 1.674 0.254 -5.416 1.00 57.38 93 HIS A CA 1
ATOM 727 C C . HIS A 1 93 ? 0.279 -0.154 -4.930 1.00 57.38 93 HIS A C 1
ATOM 729 O O . HIS A 1 93 ? -0.690 -0.080 -5.677 1.00 57.38 93 HIS A O 1
ATOM 735 N N . SER A 1 94 ? 0.158 -0.539 -3.660 1.00 62.75 94 SER A N 1
ATOM 736 C CA . SER A 1 94 ? -1.100 -0.916 -3.011 1.00 62.75 94 SER A CA 1
ATOM 737 C C . SER A 1 94 ? -1.817 0.281 -2.375 1.00 62.75 94 SER A C 1
ATOM 739 O O . SER A 1 94 ? -2.355 0.164 -1.270 1.00 62.75 94 SER A O 1
ATOM 741 N N . GLY A 1 95 ? -1.796 1.437 -3.045 1.00 65.44 95 GLY A N 1
ATOM 742 C CA . GLY A 1 95 ? -2.565 2.607 -2.629 1.00 65.44 95 GLY A CA 1
ATOM 743 C C . GLY A 1 95 ? -4.038 2.226 -2.486 1.00 65.44 95 GLY A C 1
ATOM 744 O O . GLY A 1 95 ? -4.634 1.681 -3.416 1.00 65.44 95 GLY A O 1
ATOM 745 N N . LYS A 1 96 ? -4.604 2.451 -1.298 1.00 70.38 96 LYS A N 1
ATOM 746 C CA . LYS A 1 96 ? -6.034 2.261 -1.046 1.00 70.38 96 LYS A CA 1
ATOM 747 C C . LYS A 1 96 ? -6.708 3.629 -1.103 1.00 70.38 96 LYS A C 1
ATOM 749 O O . LYS A 1 96 ? -6.257 4.515 -0.371 1.00 70.38 96 LYS A O 1
ATOM 754 N N . PRO A 1 97 ? -7.776 3.803 -1.899 1.00 67.50 97 PRO A N 1
ATOM 755 C CA . PRO A 1 97 ? -8.494 5.074 -1.967 1.00 67.50 97 PRO A CA 1
ATOM 756 C C . PRO A 1 97 ? -9.167 5.398 -0.625 1.00 67.50 97 PRO A C 1
ATOM 758 O O . PRO A 1 97 ? -9.287 6.559 -0.238 1.00 67.50 97 PRO A O 1
ATOM 761 N N . GLU A 1 98 ? -9.543 4.364 0.133 1.00 77.19 98 GLU A N 1
ATOM 762 C CA . GLU A 1 98 ? -10.121 4.488 1.464 1.00 77.19 98 GLU A CA 1
ATOM 763 C C . GLU A 1 98 ? -9.234 3.851 2.543 1.00 77.19 98 GLU A C 1
ATOM 765 O O . GLU A 1 98 ? -8.742 2.724 2.424 1.00 77.19 98 GLU A O 1
ATOM 770 N N . LYS A 1 99 ? -9.076 4.560 3.665 1.00 80.94 99 LYS A N 1
ATOM 771 C CA . LYS A 1 99 ? -8.374 4.048 4.842 1.00 80.94 99 LYS A CA 1
ATOM 772 C C . LYS A 1 99 ? -9.293 3.149 5.670 1.00 80.94 99 LYS A C 1
ATOM 774 O O . LYS A 1 99 ? -9.979 3.615 6.578 1.00 80.94 99 LYS A O 1
ATOM 779 N N . ILE A 1 100 ? -9.248 1.850 5.393 1.00 86.44 100 ILE A N 1
ATOM 780 C CA . ILE A 1 100 ? -9.938 0.838 6.203 1.00 86.44 100 ILE A CA 1
ATOM 781 C C . ILE A 1 100 ? -9.233 0.711 7.568 1.00 86.44 100 ILE A C 1
ATOM 783 O O . ILE A 1 100 ? -7.999 0.596 7.601 1.00 86.44 100 ILE A O 1
ATOM 787 N N . PRO A 1 101 ? -9.966 0.730 8.698 1.00 88.56 101 PRO A N 1
ATOM 788 C CA . PRO A 1 101 ? -9.386 0.547 10.020 1.00 88.56 101 PRO A CA 1
ATOM 789 C C . PRO A 1 101 ? -8.649 -0.789 10.156 1.00 88.56 101 PRO A C 1
ATOM 791 O O . PRO A 1 101 ? -9.058 -1.810 9.607 1.00 88.56 101 PRO A O 1
ATOM 794 N N . ILE A 1 102 ? -7.572 -0.784 10.939 1.00 87.56 102 ILE A N 1
ATOM 795 C CA . ILE A 1 102 ? -6.754 -1.964 11.250 1.00 87.56 102 ILE A CA 1
ATOM 796 C C . ILE A 1 102 ? -6.649 -2.154 12.766 1.00 87.56 102 ILE A C 1
ATOM 798 O O . ILE A 1 102 ? -7.097 -1.316 13.548 1.00 87.56 102 ILE A O 1
ATOM 802 N N . SER A 1 103 ? -6.026 -3.242 13.220 1.00 85.69 103 SER A N 1
ATOM 803 C CA . SER A 1 103 ? -5.892 -3.559 14.652 1.00 85.69 103 SER A CA 1
ATOM 804 C C . SER A 1 103 ? -5.229 -2.448 15.486 1.00 85.69 103 SER A C 1
ATOM 806 O O . SER A 1 103 ? -5.519 -2.321 16.681 1.00 85.69 103 SER A O 1
ATOM 808 N N . SER A 1 104 ? -4.397 -1.599 14.873 1.00 87.00 104 SER A N 1
ATOM 809 C CA . SER A 1 104 ? -3.788 -0.424 15.509 1.00 87.00 104 SER A CA 1
ATOM 810 C C . SER A 1 104 ? -4.676 0.832 15.519 1.00 87.00 104 SER A C 1
ATOM 812 O O . SER A 1 104 ? -4.406 1.731 16.312 1.00 87.00 104 SER A O 1
ATOM 814 N N . SER A 1 105 ? -5.760 0.891 14.736 1.00 90.50 105 SER A N 1
ATOM 815 C CA . SER A 1 105 ? -6.709 2.018 14.709 1.00 90.50 105 SER A CA 1
ATOM 816 C C . SER A 1 105 ? -7.396 2.234 16.056 1.00 90.50 105 SER A C 1
ATOM 818 O O . SER A 1 105 ? -7.535 1.306 16.863 1.00 90.50 105 SER A O 1
ATOM 820 N N . LYS A 1 106 ? -7.850 3.460 16.329 1.00 92.44 106 LYS A N 1
ATOM 821 C CA . LYS A 1 106 ? -8.595 3.751 17.564 1.00 92.44 106 LYS A CA 1
ATOM 822 C C . LYS A 1 106 ? -9.975 3.095 17.523 1.00 92.44 106 LYS A C 1
ATOM 824 O O . LYS A 1 106 ? -10.531 2.840 16.458 1.00 92.44 106 LYS A O 1
ATOM 829 N N . LYS A 1 107 ? -10.546 2.806 18.694 1.00 91.31 107 LYS A N 1
ATOM 830 C CA . LYS A 1 107 ? -11.861 2.151 18.787 1.00 91.31 107 LYS A CA 1
ATOM 831 C C . LYS A 1 107 ? -12.953 3.009 18.140 1.00 91.31 107 LYS A C 1
ATOM 833 O O . LYS A 1 107 ? -13.845 2.485 17.482 1.00 91.31 107 LYS A O 1
ATOM 838 N N . GLU A 1 108 ? -12.848 4.314 18.325 1.00 90.94 108 GLU A N 1
ATOM 839 C CA . GLU A 1 108 ? -13.752 5.335 17.814 1.00 90.94 108 GLU A CA 1
ATOM 840 C C . GLU A 1 108 ? -13.675 5.412 16.286 1.00 90.94 108 GLU A C 1
ATOM 842 O O . GLU A 1 108 ? -14.709 5.432 15.631 1.00 90.94 108 GLU A O 1
ATOM 847 N N . GLU A 1 109 ? -12.468 5.349 15.714 1.00 91.12 109 GLU A N 1
ATOM 848 C CA . GLU A 1 109 ? -12.256 5.312 14.258 1.00 91.12 109 GLU A CA 1
ATOM 849 C C . GLU A 1 109 ? -12.928 4.088 13.625 1.00 91.12 109 GLU A C 1
ATOM 851 O O . GLU A 1 109 ? -13.599 4.210 12.604 1.00 91.12 109 GLU A O 1
ATOM 856 N N . ILE A 1 110 ? -12.805 2.917 14.262 1.00 92.50 110 ILE A N 1
ATOM 857 C CA . ILE A 1 110 ? -13.450 1.687 13.785 1.00 92.50 110 ILE A CA 1
ATOM 858 C C . ILE A 1 110 ? -14.977 1.835 13.821 1.00 92.50 110 ILE A C 1
ATOM 860 O O . ILE A 1 110 ? -15.649 1.452 12.871 1.00 92.50 110 ILE A O 1
ATOM 864 N N . LYS A 1 111 ? -15.534 2.419 14.891 1.00 91.50 111 LYS A N 1
ATOM 865 C CA . LYS A 1 111 ? -16.980 2.674 15.001 1.00 91.50 111 LYS A CA 1
ATOM 866 C C . LYS A 1 111 ? -17.478 3.632 13.921 1.00 91.50 111 LYS A C 1
ATOM 868 O O . LYS A 1 111 ? -18.461 3.328 13.261 1.00 91.50 111 LYS A O 1
ATOM 873 N N . ILE A 1 112 ? -16.790 4.759 13.725 1.00 92.69 112 ILE A N 1
ATOM 874 C CA . ILE A 1 112 ? -17.137 5.748 12.694 1.00 92.69 112 ILE A CA 1
ATOM 875 C C . ILE A 1 112 ? -17.148 5.091 11.313 1.00 92.69 112 ILE A C 1
ATOM 877 O O . ILE A 1 112 ? -18.092 5.292 10.554 1.00 92.69 112 ILE A O 1
ATOM 881 N N . TRP A 1 113 ? -16.135 4.276 11.011 1.00 92.94 113 TRP A N 1
ATOM 882 C CA . TRP A 1 113 ? -16.047 3.573 9.735 1.00 92.94 113 TRP A CA 1
ATOM 883 C C . TRP A 1 113 ? -17.154 2.525 9.557 1.00 92.94 113 TRP A C 1
ATOM 885 O O . TRP A 1 113 ? -17.809 2.495 8.522 1.00 92.94 113 TRP A O 1
ATOM 895 N N . LEU A 1 114 ? -17.433 1.696 10.569 1.00 92.38 114 LEU A N 1
ATOM 896 C CA . LEU A 1 114 ? -18.526 0.719 10.490 1.00 92.38 114 LEU A CA 1
ATOM 897 C C . LEU A 1 114 ? -19.881 1.414 10.279 1.00 92.38 114 LEU A C 1
ATOM 899 O O . LEU A 1 114 ? -20.653 1.001 9.417 1.00 92.38 114 LEU A O 1
ATOM 903 N N . THR A 1 115 ? -20.135 2.513 10.995 1.00 93.06 115 THR A N 1
ATOM 904 C CA . THR A 1 115 ? -21.354 3.316 10.834 1.00 93.06 115 THR A CA 1
ATOM 905 C C . THR A 1 115 ? -21.445 3.950 9.448 1.00 93.06 115 THR A C 1
ATOM 907 O O . THR A 1 115 ? -22.515 3.916 8.846 1.00 93.06 115 THR A O 1
ATOM 910 N N . SER A 1 116 ? -20.346 4.485 8.895 1.00 92.12 116 SER A N 1
ATOM 911 C CA . SER A 1 116 ? -20.356 5.078 7.547 1.00 92.12 116 SER A CA 1
ATOM 912 C C . SER A 1 116 ? -20.642 4.049 6.448 1.00 92.12 116 SER A C 1
ATOM 914 O O . SER A 1 116 ? -21.160 4.407 5.392 1.00 92.12 116 SER A O 1
ATOM 916 N N . LYS A 1 117 ? -20.353 2.767 6.704 1.00 91.94 117 LYS A N 1
ATOM 917 C CA . LYS A 1 117 ? -20.697 1.641 5.825 1.00 91.94 117 LYS A CA 1
ATOM 918 C C . LYS A 1 117 ? -22.062 1.011 6.115 1.00 91.94 117 LYS A C 1
ATOM 920 O O . LYS A 1 117 ? -22.432 0.067 5.419 1.00 91.94 117 LYS A O 1
ATOM 925 N N . GLY A 1 118 ? -22.802 1.506 7.112 1.00 91.06 118 GLY A N 1
ATOM 926 C CA . GLY A 1 118 ? -24.093 0.948 7.529 1.00 91.06 118 GLY A CA 1
ATOM 927 C C . GLY A 1 118 ? -23.984 -0.432 8.186 1.00 91.06 118 GLY A C 1
ATOM 928 O O . GLY A 1 118 ? -24.920 -1.222 8.113 1.00 91.06 118 GLY A O 1
ATOM 929 N N . ILE A 1 119 ? -22.834 -0.755 8.785 1.00 92.25 119 ILE A N 1
ATOM 930 C CA . ILE A 1 119 ? -22.590 -2.044 9.435 1.00 92.25 119 ILE A CA 1
ATOM 931 C C . ILE A 1 119 ? -22.971 -1.942 10.906 1.00 92.25 119 ILE A C 1
ATOM 933 O O . ILE A 1 119 ? -22.365 -1.191 11.674 1.00 92.25 119 ILE A O 1
ATOM 937 N N . GLU A 1 120 ? -23.952 -2.742 11.310 1.00 90.88 120 GLU A N 1
ATOM 938 C CA . GLU A 1 120 ? -24.382 -2.810 12.699 1.00 90.88 120 GLU A CA 1
ATOM 939 C C . GLU A 1 120 ? -23.325 -3.471 13.590 1.00 90.88 120 GLU A C 1
ATOM 941 O O . GLU A 1 120 ? -22.697 -4.475 13.246 1.00 90.88 120 GLU A O 1
ATOM 946 N N . TYR A 1 121 ? -23.149 -2.916 14.787 1.00 91.88 121 TYR A N 1
ATOM 947 C CA . TYR A 1 121 ? -22.299 -3.490 15.819 1.00 91.88 121 TYR A CA 1
ATOM 948 C C . TYR A 1 121 ? -22.914 -3.256 17.204 1.00 91.88 121 TYR A C 1
ATOM 950 O O . TYR A 1 121 ? -23.537 -2.220 17.442 1.00 91.88 121 TYR A O 1
ATOM 958 N N . PRO A 1 122 ? -22.700 -4.162 18.176 1.00 88.75 122 PRO A N 1
ATOM 959 C CA . PRO A 1 122 ? -23.190 -3.944 19.533 1.00 88.75 122 PRO A CA 1
ATOM 960 C C . PRO A 1 122 ? -22.555 -2.696 20.165 1.00 88.75 122 PRO A C 1
ATOM 962 O O . PRO A 1 122 ? -21.328 -2.548 20.160 1.00 88.75 122 PRO A O 1
ATOM 965 N N . GLU A 1 123 ? -23.357 -1.821 20.769 1.00 80.12 123 GLU A N 1
ATOM 966 C CA . GLU A 1 123 ? -22.917 -0.513 21.286 1.00 80.12 123 GLU A CA 1
ATOM 967 C C . GLU A 1 123 ? -21.754 -0.622 22.299 1.00 80.12 123 GLU A C 1
ATOM 969 O O . GLU A 1 123 ? -20.746 0.101 22.219 1.00 80.12 123 GLU A O 1
ATOM 974 N N . LYS A 1 124 ? -21.840 -1.624 23.187 1.00 86.56 124 LYS A N 1
ATOM 975 C CA . LYS A 1 124 ? -20.835 -1.983 24.206 1.00 86.56 124 LYS A CA 1
ATOM 976 C C . LYS A 1 124 ? -19.782 -2.987 23.709 1.00 86.56 124 LYS A C 1
ATOM 978 O O . LYS A 1 124 ? -19.226 -3.759 24.488 1.00 86.56 124 LYS A O 1
ATOM 983 N N . SER A 1 125 ? -19.472 -2.995 22.413 1.00 86.75 125 SER A N 1
ATOM 984 C CA . SER A 1 125 ? -18.458 -3.900 21.857 1.00 86.75 125 SER A CA 1
ATOM 985 C C . SER A 1 125 ? -17.040 -3.577 22.323 1.00 86.75 125 SER A C 1
ATOM 987 O O . SER A 1 125 ? -16.627 -2.416 22.409 1.00 86.75 125 SER A O 1
ATOM 989 N N . LEU A 1 126 ? -16.256 -4.627 22.570 1.00 91.25 126 LEU A N 1
ATOM 990 C CA . LEU A 1 126 ? -14.803 -4.544 22.726 1.00 91.25 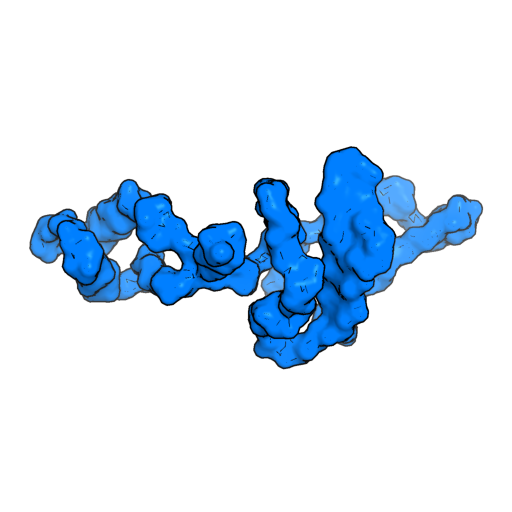126 LEU A CA 1
ATOM 991 C C . LEU A 1 126 ? -14.143 -4.277 21.369 1.00 91.25 126 LEU A C 1
ATOM 993 O O . LEU A 1 126 ? -14.642 -4.727 20.339 1.00 91.25 126 LEU A O 1
ATOM 997 N N . LYS A 1 127 ? -12.980 -3.612 21.367 1.00 90.56 127 LYS A N 1
ATOM 998 C CA . LYS A 1 127 ? -12.220 -3.315 20.138 1.00 90.56 127 LYS A CA 1
ATOM 999 C C . LYS A 1 127 ? -11.952 -4.574 19.303 1.00 90.56 127 LYS A C 1
ATOM 1001 O O . LYS A 1 127 ? -12.125 -4.549 18.094 1.00 90.56 127 LYS A O 1
ATOM 1006 N N . ILE A 1 128 ? -11.616 -5.686 19.958 1.00 90.31 128 ILE A N 1
ATOM 1007 C CA . ILE A 1 128 ? -11.363 -6.975 19.296 1.00 90.31 128 ILE A CA 1
ATOM 1008 C C . ILE A 1 128 ? -12.603 -7.468 18.533 1.00 90.31 128 ILE A C 1
ATOM 1010 O O . ILE A 1 128 ? -12.471 -7.965 17.421 1.00 90.31 128 ILE A O 1
ATOM 1014 N N . LYS A 1 129 ? -13.813 -7.310 19.093 1.00 92.25 129 LYS A N 1
ATOM 1015 C CA . LYS A 1 129 ? -15.056 -7.693 18.401 1.00 92.25 129 LYS A CA 1
ATOM 1016 C C . LYS A 1 129 ? -15.324 -6.796 17.191 1.00 92.25 129 LYS A C 1
ATOM 1018 O O . LYS A 1 129 ? -15.695 -7.310 16.147 1.00 92.25 129 LYS A O 1
ATOM 1023 N N . LEU A 1 130 ? -15.080 -5.490 17.316 1.00 91.88 130 LEU A N 1
ATOM 1024 C CA . LEU A 1 130 ? -15.231 -4.542 16.206 1.00 91.88 130 LEU A CA 1
ATOM 1025 C C . LEU A 1 130 ? -14.253 -4.838 15.059 1.00 91.88 130 LEU A C 1
ATOM 1027 O O . LEU A 1 130 ? -14.656 -4.815 13.904 1.00 91.88 130 LEU A O 1
ATOM 1031 N N . ILE A 1 131 ? -12.999 -5.184 15.377 1.00 91.19 131 ILE A N 1
ATOM 1032 C CA . ILE A 1 131 ? -12.014 -5.610 14.372 1.00 91.19 131 ILE A CA 1
ATOM 1033 C C . ILE A 1 131 ? -12.448 -6.904 13.688 1.00 91.19 131 ILE A C 1
ATOM 1035 O O . ILE A 1 131 ? -12.380 -6.975 12.474 1.00 91.19 131 ILE A O 1
ATOM 1039 N N . LYS A 1 132 ? -12.981 -7.892 14.416 1.00 91.94 132 LYS A N 1
ATOM 1040 C CA . LYS A 1 132 ? -13.488 -9.121 13.781 1.00 91.94 132 LYS A CA 1
ATOM 1041 C C . LYS A 1 132 ? -14.618 -8.856 12.782 1.00 91.94 132 LYS A C 1
ATOM 1043 O O . LYS A 1 132 ? -14.654 -9.499 11.741 1.00 91.94 132 LYS A O 1
ATOM 1048 N N . ILE A 1 133 ? -15.521 -7.923 13.096 1.00 91.06 133 ILE A N 1
ATOM 1049 C CA . ILE A 1 133 ? -16.593 -7.503 12.178 1.00 91.06 133 ILE A CA 1
ATOM 1050 C C . ILE A 1 133 ? -15.992 -6.802 10.954 1.00 91.06 133 ILE A C 1
ATOM 1052 O O . ILE A 1 133 ? -16.354 -7.110 9.825 1.00 91.06 133 ILE A O 1
ATOM 1056 N N . ASN A 1 134 ? -15.041 -5.891 11.170 1.00 90.12 134 ASN A N 1
ATOM 1057 C CA . ASN A 1 134 ? -14.308 -5.231 10.091 1.00 90.12 134 ASN A CA 1
ATOM 1058 C C . ASN A 1 134 ? -13.594 -6.247 9.183 1.00 90.12 134 ASN A C 1
ATOM 1060 O O . ASN A 1 134 ? -13.734 -6.181 7.968 1.00 90.12 134 ASN A O 1
ATOM 1064 N N . ASP A 1 135 ? -12.899 -7.226 9.760 1.00 88.56 135 ASP A N 1
ATOM 1065 C CA . ASP A 1 135 ? -12.161 -8.257 9.029 1.00 88.56 135 ASP A CA 1
ATOM 1066 C C . ASP A 1 135 ? -13.102 -9.171 8.228 1.00 88.56 135 ASP A C 1
ATOM 1068 O O . ASP A 1 135 ? -12.764 -9.569 7.115 1.00 88.56 135 ASP A O 1
ATOM 1072 N N . SER A 1 136 ? -14.310 -9.457 8.734 1.00 88.56 136 SER A N 1
ATOM 1073 C CA . SER A 1 136 ? -15.292 -10.272 8.005 1.00 88.56 136 SER A CA 1
ATOM 1074 C C . SER A 1 136 ? -15.881 -9.566 6.784 1.00 88.56 136 SER A C 1
ATOM 1076 O O . SER A 1 136 ? -16.366 -10.231 5.874 1.00 88.56 136 SER A O 1
ATOM 1078 N N . VAL A 1 137 ? -15.857 -8.230 6.756 1.00 88.50 137 VAL A N 1
ATOM 1079 C CA . VAL A 1 137 ? -16.311 -7.436 5.604 1.00 88.50 137 VAL A CA 1
ATOM 1080 C C . VAL A 1 137 ? -15.158 -6.845 4.794 1.00 88.50 137 VAL A C 1
ATOM 1082 O O . VAL A 1 137 ? -15.394 -6.197 3.777 1.00 88.50 137 VAL A O 1
ATOM 1085 N N . TRP A 1 138 ? -13.915 -7.041 5.232 1.00 84.75 138 TRP A N 1
ATOM 1086 C CA . TRP A 1 138 ? -12.745 -6.333 4.720 1.00 84.75 138 TRP A CA 1
ATOM 1087 C C . TRP A 1 138 ? -12.570 -6.491 3.211 1.00 84.75 138 TRP A C 1
ATOM 1089 O O . TRP A 1 138 ? -12.331 -5.508 2.511 1.00 84.75 138 TRP A O 1
ATOM 1099 N N . SER A 1 139 ? -12.753 -7.706 2.694 1.00 81.38 139 SER A N 1
ATOM 1100 C CA . SER A 1 139 ? -12.641 -8.000 1.262 1.00 81.38 139 SER A CA 1
ATOM 1101 C C . SER A 1 139 ? -13.672 -7.259 0.410 1.00 81.38 139 SER A C 1
ATOM 1103 O O . SER A 1 139 ? -13.393 -6.949 -0.740 1.00 81.38 139 SER A O 1
ATOM 1105 N N . LYS A 1 140 ? -14.842 -6.927 0.970 1.00 83.94 140 LYS A N 1
ATOM 1106 C CA . LYS A 1 140 ? -15.914 -6.213 0.263 1.00 83.94 140 LYS A CA 1
ATOM 1107 C C . LYS A 1 140 ? -15.587 -4.736 0.036 1.00 83.94 140 LYS A C 1
ATOM 1109 O O . LYS A 1 140 ? -16.068 -4.149 -0.925 1.00 83.94 140 LYS A O 1
ATOM 1114 N N . TYR A 1 141 ? -14.808 -4.138 0.936 1.00 82.44 141 TYR A N 1
ATOM 1115 C CA . TYR A 1 141 ? -14.481 -2.708 0.908 1.00 82.44 141 TYR A CA 1
ATOM 1116 C C . TYR A 1 141 ? -13.020 -2.434 0.544 1.00 82.44 141 TYR A C 1
ATOM 1118 O O . TYR A 1 141 ? -12.622 -1.278 0.437 1.00 82.44 141 TYR A O 1
ATOM 1126 N N . THR A 1 142 ? -12.212 -3.480 0.366 1.00 77.94 142 THR A N 1
ATOM 1127 C CA . THR A 1 142 ? -10.832 -3.341 -0.098 1.00 77.94 142 THR A CA 1
ATOM 1128 C C . THR A 1 142 ? -10.830 -3.180 -1.607 1.00 77.94 142 THR A C 1
ATOM 1130 O O . THR A 1 142 ? -10.946 -4.158 -2.336 1.00 77.94 142 THR A O 1
ATOM 1133 N N . THR A 1 143 ? -10.666 -1.940 -2.054 1.00 74.62 143 THR A N 1
ATOM 1134 C CA . THR A 1 143 ? -10.289 -1.615 -3.429 1.00 74.62 143 THR A CA 1
ATOM 1135 C C . THR A 1 143 ? -8.858 -1.094 -3.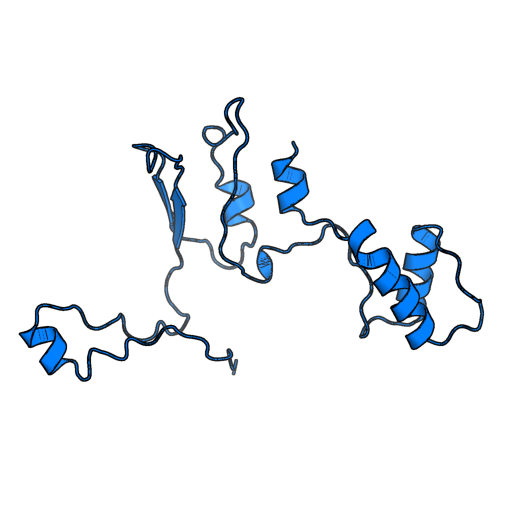456 1.00 74.62 143 THR A C 1
ATOM 1137 O O . THR A 1 143 ? -8.353 -0.540 -2.471 1.00 74.62 143 THR A O 1
ATOM 1140 N N . TYR A 1 144 ? -8.186 -1.306 -4.582 1.00 72.25 144 TYR A N 1
ATOM 1141 C CA . TYR A 1 144 ? -6.884 -0.722 -4.861 1.00 72.25 144 TYR A CA 1
ATOM 1142 C C . TYR A 1 144 ? -7.039 0.284 -5.994 1.00 72.25 144 TYR A C 1
ATOM 1144 O O . TYR A 1 144 ? -7.757 0.036 -6.958 1.00 72.25 144 TYR A O 1
ATOM 1152 N N . GLU A 1 145 ? -6.339 1.411 -5.906 1.00 67.31 145 GLU A N 1
ATOM 1153 C CA . GLU A 1 145 ? -6.408 2.464 -6.931 1.00 67.31 145 GLU A CA 1
ATOM 1154 C C . GLU A 1 145 ? -6.016 1.955 -8.332 1.00 67.31 145 GLU A C 1
ATOM 1156 O O . GLU A 1 145 ? -6.470 2.478 -9.347 1.00 67.31 145 GLU A O 1
ATOM 1161 N N . VAL A 1 146 ? -5.157 0.932 -8.393 1.00 64.38 146 VAL A N 1
ATOM 1162 C CA . VAL A 1 146 ? -4.754 0.282 -9.648 1.00 64.38 146 VAL A CA 1
ATOM 1163 C C . VAL A 1 146 ? -5.884 -0.534 -10.277 1.00 64.38 146 VAL A C 1
ATOM 1165 O O . VAL A 1 146 ? -5.968 -0.584 -11.501 1.00 64.38 146 VAL A O 1
ATOM 1168 N N . ASP A 1 147 ? -6.770 -1.115 -9.465 1.00 66.75 147 ASP A N 1
ATOM 1169 C CA . ASP A 1 147 ? -7.901 -1.910 -9.950 1.00 66.75 147 ASP A CA 1
ATOM 1170 C C . ASP A 1 147 ? -8.992 -1.005 -10.529 1.00 66.75 147 ASP A C 1
ATOM 1172 O O . ASP A 1 147 ? -9.621 -1.361 -11.521 1.00 66.75 147 ASP A O 1
ATOM 1176 N N . GLU A 1 148 ? -9.205 0.182 -9.950 1.00 67.56 148 GLU A N 1
ATOM 1177 C CA . GLU A 1 148 ? -10.138 1.175 -10.500 1.00 67.56 148 GLU A CA 1
ATOM 1178 C C . GLU A 1 148 ? -9.676 1.640 -11.886 1.00 67.56 148 GLU A C 1
ATOM 1180 O O . GLU A 1 148 ? -10.444 1.572 -12.840 1.00 67.56 148 GLU A O 1
ATOM 1185 N N . LYS A 1 149 ? -8.391 1.984 -12.035 1.00 63.41 149 LYS A N 1
ATOM 1186 C CA . LYS A 1 149 ? -7.815 2.411 -13.322 1.00 63.41 149 LYS A CA 1
ATOM 1187 C C . LYS A 1 149 ? -7.756 1.324 -14.390 1.00 63.41 149 LYS A C 1
ATOM 1189 O O . LYS A 1 149 ? -7.706 1.641 -15.570 1.00 63.41 149 LYS A O 1
ATOM 1194 N N . ALA A 1 150 ? -7.692 0.055 -13.997 1.00 59.41 150 ALA A N 1
ATOM 1195 C CA . ALA A 1 150 ? -7.714 -1.053 -14.947 1.00 59.41 150 ALA A CA 1
ATOM 1196 C C . ALA A 1 150 ? -9.128 -1.343 -15.486 1.00 59.41 150 ALA A C 1
ATOM 1198 O O . ALA A 1 150 ? -9.251 -2.046 -16.488 1.00 59.41 150 ALA A O 1
ATOM 1199 N N . ASN A 1 151 ? -10.169 -0.841 -14.809 1.00 59.88 151 ASN A N 1
ATOM 1200 C CA . ASN A 1 151 ? -11.573 -1.024 -15.178 1.00 59.88 151 ASN A CA 1
ATOM 1201 C C . ASN A 1 151 ? -12.209 0.216 -15.845 1.00 59.88 151 ASN A C 1
ATOM 1203 O O . ASN A 1 151 ? -13.366 0.118 -16.258 1.00 59.88 151 ASN A O 1
ATOM 1207 N N . GLU A 1 152 ? -11.496 1.348 -15.928 1.00 51.62 152 GLU A N 1
ATOM 1208 C CA . GLU A 1 152 ? -11.850 2.504 -16.781 1.00 51.62 152 GLU A CA 1
ATOM 1209 C C . GLU A 1 152 ? -11.637 2.187 -18.270 1.00 51.62 152 GLU A C 1
ATOM 1211 O O . GLU A 1 152 ? -12.531 2.548 -19.071 1.00 51.62 152 GLU A O 1
#

Solvent-access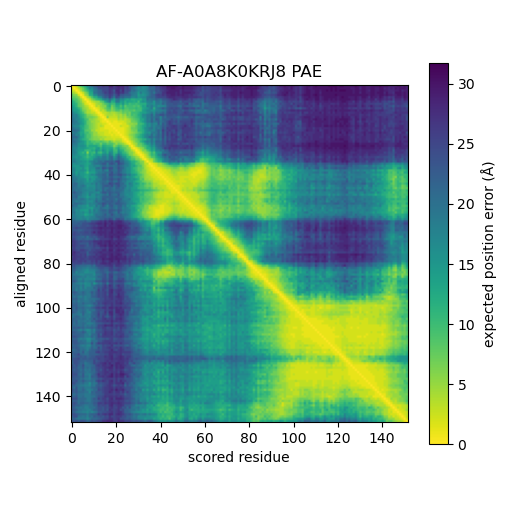ible surface area (backbone atoms only — not comparable to full-atom values): 10416 Å² total; per-residue (Å²): 140,82,89,75,84,88,83,72,92,70,80,81,83,66,88,43,70,69,56,23,58,74,72,73,42,82,67,75,80,74,79,78,84,80,81,66,91,48,68,47,77,47,71,46,67,57,98,91,42,70,47,83,92,45,65,45,78,47,76,53,69,88,92,49,91,47,58,67,77,73,59,65,52,84,86,70,56,71,60,106,56,95,72,83,90,86,74,80,96,45,83,80,70,63,42,50,88,62,90,75,74,54,94,86,49,54,65,64,58,42,50,54,52,34,53,76,69,70,48,88,70,68,90,87,58,53,61,70,58,53,47,53,55,48,62,75,47,38,77,82,72,63,58,41,55,62,58,56,64,73,71,109

Foldseek 3Di:
DDDDDDDDDDDPPDPDPVSCVVVVHDDDDDDDPVPDFDKDWDWDADPVGTDPPRIDIDTDDPPDLCCVVPVPDPVNPDDVDQDDDDDPPDPSQQDWPDDQDDLPDDLVVLVVVCVVVVHDDDPPDDSVRSRVSSVVCVVVRRDGPVVVVSVD

pLDDT: mean 70.48, std 15.76, range [32.72, 93.06]

Radius of gyration: 22.72 Å; Cα contacts (8 Å, |Δi|>4): 91; chains: 1; bounding box: 62×33×55 Å

Mean predicted aligned error: 15.84 Å